Protein 8V7P (pdb70)

InterPro domains:
  IPR000983 General secretion pathway protein G-type pilin [PR00813] (6-31)
  IPR000983 General secretion pathway protein G-type pilin [PR00813] (42-60)
  IPR001082 Fimbrial protein pilin [PF00114] (35-151)
  IPR012902 Prokaryotic N-terminal methylation site [PF07963] (1-27)
  IPR012902 Prokaryotic N-terminal methylation site [PS00409] (5-25)
  IPR012902 Prokaryotic N-terminal methylation site [TIGR02532] (4-27)
  IPR045584 Pilin-like [SSF54523] (7-151)

Organism: Pseudomonas aeruginosa (NCBI:txid287)

Radius of gyration: 14.39 Å; Cα contacts (8 Å, |Δi|>4): 266; chains: 1; bounding box: 30×27×40 Å

B-factor: mean 14.43, std 9.08, range [6.0, 68.0]

Secondary structure (DSSP, 8-state):
----HHHHHHHHHHHHHTTHHHHHHHHHHT--EE--SS--TT-EE------TTBSSSGGGGSEEEE-SSS-EEEEEEB-TTS-TTTTT-EEEEEE-TTS-EEEEEES--TT--GGGS-TTS-B-

Structure (mmCIF, N/CA/C/O backbone):
data_8V7P
#
_entry.id   8V7P
#
_cell.length_a   22.453
_cell.length_b   54.853
_cell.length_c   37.772
_cell.angle_alpha   90.000
_cell.angle_beta   96.145
_cell.angle_gamma   90.000
#
_symmetry.space_group_name_H-M   'P 1 21 1'
#
loop_
_entity.id
_entity.type
_entity.pdbx_description
1 polymer 'Fimbrial protein'
2 non-polymer 'CACODYLIC ACID'
3 water water
#
loop_
_atom_site.group_PDB
_atom_site.id
_atom_site.type_symbol
_atom_site.label_atom_id
_atom_site.label_alt_id
_atom_site.label_comp_id
_atom_site.label_asym_id
_atom_site.label_entity_id
_atom_site.label_seq_id
_atom_site.pdbx_PDB_ins_code
_atom_site.Cartn_x
_atom_site.Cartn_y
_atom_site.Cartn_z
_atom_site.occupancy
_atom_site.B_iso_or_equiv
_atom_site.auth_seq_id
_atom_site.auth_comp_id
_atom_site.auth_asym_id
_atom_site.auth_atom_id
_atom_site.pdbx_PDB_model_num
ATOM 1 N N . ILE A 1 1 ? -2.649 -10.813 11.112 1.000 38.312 25 ILE A N 1
ATOM 2 C CA . ILE A 1 1 ? -3.323 -10.048 12.205 1.000 35.602 25 ILE A CA 1
A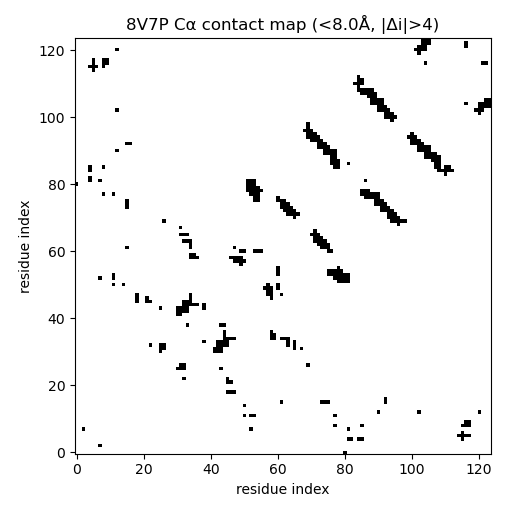TOM 3 C C . ILE A 1 1 ? -4.331 -9.091 11.573 1.000 32.911 25 ILE A C 1
ATOM 4 O O . ILE A 1 1 ? -4.056 -8.467 10.537 1.000 32.956 25 ILE A O 1
ATOM 9 N N . SER A 1 2 ? -5.492 -8.973 12.229 1.000 30.572 26 SER A N 1
ATOM 10 C CA . SER A 1 2 ? -6.587 -8.196 11.683 1.000 28.290 26 SER A CA 1
ATOM 11 C C . SER A 1 2 ? -7.008 -7.055 12.617 1.000 22.857 26 SER A C 1
ATOM 12 O O . SER A 1 2 ? -7.932 -6.320 12.297 1.000 24.891 26 SER A O 1
ATOM 15 N N . GLU A 1 3 ? -6.281 -6.828 13.718 1.000 18.228 27 GLU A N 1
ATOM 16 C CA . GLU A 1 3 ? -6.598 -5.745 14.634 1.000 13.860 27 GLU A CA 1
ATOM 17 C C . GLU A 1 3 ? -6.320 -4.398 13.976 1.000 9.886 27 GLU A C 1
ATOM 18 O O . GLU A 1 3 ? -5.398 -4.239 13.185 1.000 11.045 27 GLU A O 1
ATOM 24 N N . PHE A 1 4 ? -7.086 -3.395 14.381 1.000 8.109 28 PHE A N 1
ATOM 25 C CA . PHE A 1 4 ? -6.880 -2.038 13.899 1.000 7.156 28 PHE A CA 1
ATOM 26 C C . PHE A 1 4 ? -5.544 -1.489 14.404 1.000 7.416 28 PHE A C 1
ATOM 27 O O . PHE A 1 4 ? -5.086 -1.853 15.496 1.000 8.135 28 PHE A O 1
ATOM 35 N N . ALA A 1 5 ? -4.929 -0.588 13.631 1.000 6.920 29 ALA A N 1
ATOM 36 C CA . ALA A 1 5 ? -3.711 0.043 14.062 1.000 6.839 29 ALA A CA 1
ATOM 37 C C . ALA A 1 5 ? -3.887 0.714 15.420 1.000 7.683 29 ALA A C 1
ATOM 38 O O . ALA A 1 5 ? -2.998 0.617 16.279 1.000 7.790 29 ALA A O 1
ATOM 40 N N . ARG A 1 6 ? -4.970 1.477 15.612 1.000 7.890 30 ARG A N 1
ATOM 41 C CA . ARG A 1 6 ? -5.152 2.138 16.904 1.000 9.287 30 ARG A CA 1
ATOM 42 C C . ARG A 1 6 ? -5.247 1.124 18.050 1.000 9.603 30 ARG A C 1
ATOM 43 O O . ARG A 1 6 ? -4.723 1.390 19.145 1.000 9.771 30 ARG A O 1
ATOM 51 N N . THR A 1 7 ? -5.861 -0.045 17.795 1.000 8.720 31 THR A N 1
ATOM 52 C CA . THR A 1 7 ? -5.931 -1.069 18.830 1.000 9.696 31 THR A CA 1
ATOM 53 C C . THR A 1 7 ? -4.533 -1.602 19.132 1.000 8.677 31 THR A C 1
ATOM 54 O O . THR A 1 7 ? -4.185 -1.856 20.298 1.000 9.330 31 THR A O 1
ATOM 58 N N . GLN A 1 8 ? -3.700 -1.786 18.106 1.000 7.634 32 GLN A N 1
ATOM 59 C CA A GLN A 1 8 ? -2.332 -2.207 18.330 0.500 7.422 32 GLN A CA 1
ATOM 60 C CA B GLN A 1 8 ? -2.334 -2.213 18.333 0.500 7.623 32 GLN A CA 1
ATOM 61 C C . GLN A 1 8 ? -1.553 -1.199 19.160 1.000 7.319 32 GLN A C 1
ATOM 62 O O . GLN A 1 8 ? -0.881 -1.583 20.100 1.000 8.080 32 GLN A O 1
ATOM 73 N N . VAL A 1 9 ? -1.655 0.089 18.828 1.000 6.823 33 VAL A N 1
ATOM 74 C CA . VAL A 1 9 ? -0.927 1.084 19.601 1.000 6.780 33 VAL A CA 1
ATOM 75 C C . VAL A 1 9 ? -1.386 1.032 21.063 1.000 7.376 33 VAL A C 1
ATOM 76 O O . VAL A 1 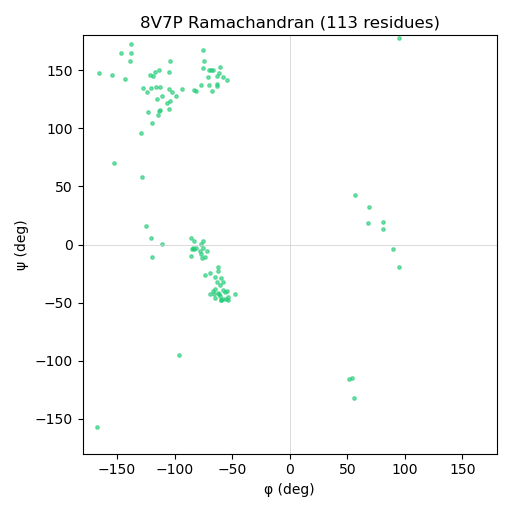9 ? -0.553 1.073 21.996 1.000 7.614 33 VAL A O 1
ATOM 80 N N . THR A 1 10 ? -2.702 1.021 21.297 1.000 7.658 34 THR A N 1
ATOM 81 C CA A THR A 1 10 ? -3.230 1.035 22.666 0.500 7.903 34 THR A CA 1
ATOM 82 C CA B THR A 1 10 ? -3.203 1.052 22.668 0.500 7.934 34 THR A CA 1
ATOM 83 C C . THR A 1 10 ? -2.794 -0.211 23.434 1.000 7.316 34 THR A C 1
ATOM 84 O O . THR A 1 10 ? -2.469 -0.110 24.640 1.000 8.254 34 THR A O 1
ATOM 91 N N . ARG A 1 11 ? -2.858 -1.394 22.791 1.000 7.075 35 ARG A N 1
ATOM 92 C CA . ARG A 1 11 ? -2.428 -2.604 23.456 1.000 7.800 35 ARG A CA 1
ATOM 93 C C . ARG A 1 11 ? -0.975 -2.448 23.880 1.000 6.958 35 ARG A C 1
ATOM 94 O O . ARG A 1 11 ? -0.589 -2.888 24.958 1.000 7.159 35 ARG A O 1
ATOM 102 N N . ALA A 1 12 ? -0.113 -1.963 22.971 1.000 6.732 36 ALA A N 1
ATOM 103 C CA . ALA A 1 12 ? 1.291 -1.788 23.295 1.000 6.315 36 ALA A CA 1
ATOM 104 C C . ALA A 1 12 ? 1.465 -0.830 24.477 1.000 6.700 36 ALA A C 1
ATOM 105 O O . ALA A 1 12 ? 2.261 -1.100 25.370 1.000 6.835 36 ALA A O 1
ATOM 107 N N . VAL A 1 13 ? 0.804 0.308 24.458 1.000 6.202 37 VAL A N 1
ATOM 108 C CA . VAL A 1 13 ? 0.827 1.210 25.606 1.000 6.718 37 VAL A CA 1
ATOM 109 C C . VAL A 1 13 ? 0.424 0.487 26.894 1.000 6.605 37 VAL A C 1
ATOM 110 O O . VAL A 1 13 ? 1.071 0.627 27.921 1.000 7.372 37 VAL A O 1
ATOM 114 N N . SER A 1 14 ? -0.632 -0.315 26.845 1.000 6.206 38 SER A N 1
ATOM 115 C CA . SER A 1 14 ? -1.072 -1.081 27.997 1.000 6.254 38 SER A CA 1
ATOM 116 C C . SER A 1 14 ? -0.021 -2.089 28.465 1.000 6.621 38 SER A C 1
ATOM 117 O O . SER A 1 14 ? 0.180 -2.275 29.671 1.000 7.502 38 SER A O 1
ATOM 120 N N . GLU A 1 15 ? 0.629 -2.768 27.523 1.000 6.518 39 GLU A N 1
ATOM 121 C CA . GLU A 1 15 ? 1.672 -3.728 27.877 1.000 7.041 39 GLU A CA 1
ATOM 122 C C . GLU A 1 15 ? 2.846 -3.087 28.598 1.000 6.829 39 GLU A C 1
ATOM 123 O O . GLU A 1 15 ? 3.374 -3.664 29.558 1.000 7.969 39 GLU A O 1
ATOM 129 N N . VAL A 1 16 ? 3.285 -1.913 28.127 1.000 6.746 40 VAL A N 1
ATOM 130 C CA . VAL A 1 16 ? 4.350 -1.219 28.838 1.000 6.645 40 VAL A CA 1
ATOM 131 C C . VAL A 1 16 ? 3.847 -0.706 30.180 1.000 6.970 40 VAL A C 1
ATOM 132 O O . VAL A 1 16 ? 4.525 -0.839 31.200 1.000 7.851 40 VAL A O 1
ATOM 136 N N . SER A 1 17 ? 2.638 -0.145 30.200 1.000 6.581 41 SER A N 1
ATOM 137 C CA . SER A 1 17 ? 2.056 0.475 31.380 1.000 7.241 41 SER A CA 1
ATOM 138 C C . SER A 1 17 ? 1.810 -0.538 32.504 1.000 6.988 41 SER A C 1
ATOM 139 O O . SER A 1 17 ? 1.858 -0.183 33.688 1.000 7.780 41 SER A O 1
ATOM 142 N N . ALA A 1 18 ? 1.585 -1.795 32.137 1.000 6.630 42 ALA A N 1
ATOM 143 C CA . ALA A 1 18 ? 1.379 -2.863 33.108 1.000 7.086 42 ALA A CA 1
ATOM 144 C C . ALA A 1 18 ? 2.604 -3.068 33.999 1.000 6.782 42 ALA A C 1
ATOM 145 O O . ALA A 1 18 ? 2.481 -3.723 35.044 1.000 8.423 42 ALA A O 1
ATOM 147 N N . LEU A 1 19 ? 3.774 -2.587 33.572 1.000 6.860 43 LEU A N 1
ATOM 148 C CA . LEU A 1 19 ? 5.030 -2.760 34.292 1.000 6.467 43 LEU A CA 1
ATOM 149 C C . LEU A 1 19 ? 5.228 -1.679 35.358 1.000 6.608 43 LEU A C 1
ATOM 150 O O . LEU A 1 19 ? 6.186 -1.787 36.122 1.000 7.515 43 LEU A O 1
ATOM 155 N N . LYS A 1 20 ? 4.413 -0.623 35.401 1.000 6.662 44 LYS A N 1
ATOM 156 C CA . LYS A 1 20 ? 4.565 0.409 36.415 1.000 8.004 44 LYS A CA 1
ATOM 157 C C . LYS A 1 20 ? 4.548 -0.164 37.829 1.000 8.430 44 LYS A C 1
ATOM 158 O O . LYS A 1 20 ? 5.336 0.285 38.657 1.000 9.012 44 LYS A O 1
ATOM 164 N N . THR A 1 21 ? 3.679 -1.136 38.099 1.000 8.430 45 THR A N 1
ATOM 165 C CA A THR A 1 21 ? 3.530 -1.791 39.390 0.500 8.264 45 THR A CA 1
ATOM 166 C CA B THR A 1 21 ? 3.600 -1.615 39.457 0.500 9.585 45 THR A CA 1
ATOM 167 C C . THR A 1 21 ? 4.897 -2.302 39.853 1.000 8.888 45 THR A C 1
ATOM 168 O O . THR A 1 21 ? 5.334 -2.106 40.986 1.000 9.586 45 THR A O 1
ATOM 175 N N . ALA A 1 22 ? 5.558 -3.044 38.949 1.000 9.089 46 ALA A N 1
ATOM 176 C CA . ALA A 1 22 ? 6.841 -3.627 39.283 1.000 9.428 46 ALA A CA 1
ATOM 177 C C . ALA A 1 22 ? 7.876 -2.537 39.492 1.000 9.450 46 ALA A C 1
ATOM 178 O O . ALA A 1 22 ? 8.730 -2.654 40.369 1.000 9.548 46 ALA A O 1
ATOM 180 N N . ALA A 1 23 ? 7.883 -1.511 38.638 1.000 9.054 47 ALA A N 1
ATOM 181 C CA . ALA A 1 23 ? 8.812 -0.410 38.822 1.000 9.132 47 ALA A CA 1
ATOM 182 C C . ALA A 1 23 ? 8.629 0.252 40.190 1.000 7.845 47 ALA A C 1
ATOM 183 O O . ALA A 1 23 ? 9.613 0.560 40.863 1.000 7.729 47 ALA A O 1
ATOM 185 N N . GLU A 1 24 ? 7.380 0.397 40.641 1.000 8.385 48 GLU A N 1
ATOM 186 C CA . GLU A 1 24 ? 7.101 0.983 41.954 1.000 8.304 48 GLU A CA 1
ATOM 187 C C . GLU A 1 24 ? 7.650 0.099 43.075 1.000 8.239 48 GLU A C 1
ATOM 188 O O . GLU A 1 24 ? 8.167 0.595 44.072 1.000 8.566 48 GLU A O 1
ATOM 194 N N . SER A 1 25 ? 7.557 -1.220 42.915 1.000 8.096 49 SER A N 1
ATOM 195 C CA . SER A 1 25 ? 8.100 -2.142 43.890 1.000 8.700 49 SER A CA 1
ATOM 196 C C . SER A 1 25 ? 9.623 -2.042 43.967 1.000 8.683 49 SER A C 1
ATOM 197 O O . SER A 1 25 ? 10.195 -2.008 45.060 1.000 8.775 49 SER A O 1
ATOM 200 N N . ALA A 1 26 ? 10.312 -2.010 42.811 1.000 8.313 50 ALA A N 1
ATOM 201 C CA . ALA A 1 26 ? 11.754 -1.785 42.777 1.000 7.883 50 ALA A CA 1
ATOM 202 C C . ALA A 1 26 ? 12.119 -0.501 43.543 1.000 7.542 50 ALA A C 1
ATOM 203 O O . ALA A 1 26 ? 13.105 -0.477 44.292 1.000 7.816 50 ALA A O 1
ATOM 205 N N . ILE A 1 27 ? 11.414 0.599 43.281 1.000 7.821 51 ILE A N 1
ATOM 206 C CA . ILE A 1 27 ? 11.698 1.870 43.914 1.000 8.646 51 ILE A CA 1
ATOM 207 C C . ILE A 1 27 ? 11.542 1.760 45.425 1.000 8.585 51 ILE A C 1
ATOM 208 O O . ILE A 1 27 ? 12.436 2.200 46.177 1.000 8.871 51 ILE A O 1
ATOM 213 N N . LEU A 1 28 ? 10.474 1.118 45.902 1.000 8.754 52 LEU A N 1
ATOM 214 C CA . LEU A 1 28 ? 10.326 0.926 47.343 1.000 8.949 52 LEU A CA 1
ATOM 215 C C . LEU A 1 28 ? 11.435 0.052 47.924 1.000 7.863 52 LEU A C 1
ATOM 216 O O . LEU A 1 28 ? 11.855 0.303 49.061 1.000 7.776 52 LEU A O 1
ATOM 221 N N . GLU A 1 29 ? 11.957 -0.909 47.156 1.000 7.096 53 GLU A N 1
ATOM 222 C CA . GLU A 1 29 ? 13.030 -1.774 47.615 1.000 6.791 53 GLU A CA 1
ATOM 223 C C . GLU A 1 29 ? 14.427 -1.148 47.452 1.000 7.630 53 GLU A C 1
ATOM 224 O O . GLU A 1 29 ? 15.418 -1.733 47.887 1.000 8.240 53 GLU A O 1
ATOM 230 N N . GLY A 1 30 ? 14.553 0.039 46.863 1.000 6.991 54 GLY A N 1
ATOM 231 C CA . GLY A 1 30 ? 15.869 0.647 46.688 1.000 7.676 54 GLY A CA 1
ATOM 232 C C . GLY A 1 30 ? 16.746 -0.079 45.675 1.000 7.888 54 GLY A C 1
ATOM 233 O O . GLY A 1 30 ? 17.978 -0.111 45.848 1.000 10.251 54 GLY A O 1
ATOM 234 N N . LYS A 1 31 ? 16.120 -0.659 44.646 1.000 7.891 55 LYS A N 1
ATOM 235 C CA . LYS A 1 31 ? 16.820 -1.434 43.631 1.000 8.363 55 LYS A CA 1
ATOM 236 C C . LYS A 1 31 ? 16.732 -0.701 42.295 1.000 8.540 55 LYS A C 1
ATOM 237 O O . LYS A 1 31 ? 15.731 -0.054 41.977 1.000 10.045 55 LYS A O 1
ATOM 243 N N . GLU A 1 32 ? 17.762 -0.895 41.466 1.000 8.168 56 GLU A N 1
ATOM 244 C CA A GLU A 1 32 ? 17.751 -0.398 40.104 0.400 8.344 56 GLU A CA 1
ATOM 245 C CA B GLU A 1 32 ? 17.744 -0.384 40.108 0.600 8.396 56 GLU A CA 1
ATOM 246 C C . GLU A 1 32 ? 16.750 -1.202 39.283 1.000 8.222 56 GLU A C 1
ATOM 247 O O . GLU A 1 32 ? 16.764 -2.415 39.292 1.000 9.652 56 GLU A O 1
ATOM 258 N N . ILE A 1 33 ? 15.932 -0.516 38.495 1.000 8.081 57 ILE A N 1
ATOM 259 C CA . ILE A 1 33 ? 14.944 -1.132 37.621 1.000 7.981 57 ILE A CA 1
ATOM 260 C C . ILE A 1 33 ? 15.635 -1.589 36.341 1.000 7.487 57 ILE A C 1
ATOM 261 O O . ILE A 1 33 ? 16.284 -0.759 35.700 1.000 7.976 57 ILE A O 1
ATOM 266 N N . VAL A 1 34 ? 15.385 -2.835 35.916 1.000 6.664 58 VAL A N 1
ATOM 267 C CA . VAL A 1 34 ? 15.899 -3.362 34.664 1.000 6.566 58 VAL A CA 1
ATOM 268 C C . VAL A 1 34 ? 14.796 -4.158 33.966 1.000 6.238 58 VAL A C 1
ATOM 269 O O . VAL A 1 34 ? 13.820 -4.587 34.585 1.000 6.483 58 VAL A O 1
ATOM 273 N N . SER A 1 35 ? 15.033 -4.433 32.673 1.000 6.004 59 SER A N 1
ATOM 274 C CA . SER A 1 35 ? 14.261 -5.439 31.950 1.000 6.069 59 SER A CA 1
ATOM 275 C C . SER A 1 35 ? 15.270 -6.362 31.270 1.000 6.863 59 SER A C 1
ATOM 276 O O . SER A 1 35 ? 15.860 -6.015 30.248 1.000 7.748 59 SER A O 1
ATOM 279 N N . SER A 1 36 ? 15.573 -7.497 31.937 1.000 7.190 60 SER A N 1
ATOM 280 C CA . SER A 1 36 ? 16.660 -8.363 31.516 1.000 8.531 60 SER A CA 1
ATOM 281 C C . SER A 1 36 ? 16.389 -9.776 31.996 1.000 8.518 60 SER A C 1
ATOM 282 O O . SER A 1 36 ? 15.897 -9.997 33.109 1.000 8.617 60 SER A O 1
ATOM 285 N N . ALA A 1 37 ? 16.818 -10.734 31.171 1.000 9.461 61 ALA A N 1
ATOM 286 C CA . ALA A 1 37 ? 16.883 -12.137 31.548 1.000 10.348 61 ALA A CA 1
ATOM 287 C C . ALA A 1 37 ? 18.062 -12.476 32.457 1.000 10.731 61 ALA A C 1
ATOM 288 O O . ALA A 1 37 ? 18.089 -13.591 33.028 1.000 12.036 61 ALA A O 1
ATOM 290 N N . THR A 1 38 ? 19.017 -11.531 32.600 1.000 10.283 62 THR A N 1
ATOM 291 C CA . THR A 1 38 ? 20.192 -11.724 33.436 1.000 11.010 62 THR A CA 1
ATOM 292 C C . THR A 1 38 ? 20.376 -10.560 34.412 1.000 11.545 62 THR A C 1
ATOM 293 O O . THR A 1 38 ? 21.450 -9.949 34.479 1.000 13.335 62 THR A O 1
ATOM 297 N N . PRO A 1 39 ? 19.405 -10.254 35.287 1.000 11.387 63 PRO A N 1
ATOM 298 C CA . PRO A 1 39 ? 19.573 -9.162 36.247 1.000 12.687 63 PRO A CA 1
ATOM 299 C C . PRO A 1 39 ? 20.722 -9.495 37.186 1.000 13.962 63 PRO A C 1
ATOM 300 O O . PRO A 1 39 ? 20.903 -10.634 37.628 1.000 15.888 63 PRO A O 1
ATOM 304 N N . LYS A 1 40 ? 21.523 -8.455 37.452 1.000 15.742 64 LYS A N 1
ATOM 305 C CA . LYS A 1 40 ? 22.779 -8.615 38.157 1.000 19.313 64 LYS A CA 1
ATOM 306 C C . LYS A 1 40 ? 22.569 -8.168 39.588 1.000 21.693 64 LYS A C 1
ATOM 307 O O . LYS A 1 40 ? 22.141 -7.034 39.787 1.000 22.468 64 LYS A O 1
ATOM 313 N N . ASP A 1 41 ? 23.006 -8.999 40.557 1.000 22.263 65 ASP A N 1
ATOM 314 C CA . ASP A 1 41 ? 23.053 -8.594 41.950 1.000 23.921 65 ASP A CA 1
ATOM 315 C C . ASP A 1 41 ? 21.688 -8.072 42.429 1.000 20.893 65 ASP A C 1
ATOM 316 O O . ASP A 1 41 ? 20.747 -8.845 42.579 1.000 24.095 65 ASP A O 1
ATOM 321 N N . THR A 1 42 ? 21.643 -6.768 42.771 1.000 18.997 66 THR A N 1
ATOM 322 C CA . THR A 1 42 ? 20.524 -6.047 43.345 1.000 22.426 66 THR A CA 1
ATOM 323 C C . THR A 1 42 ? 19.527 -5.512 42.322 1.000 19.140 66 THR A C 1
ATOM 324 O O . THR A 1 42 ? 18.532 -4.915 42.713 1.000 24.413 66 THR A O 1
ATOM 328 N N . GLN A 1 43 ? 19.779 -5.673 41.025 1.000 12.482 67 GLN A N 1
ATOM 329 C CA . GLN A 1 43 ? 18.835 -5.197 40.032 1.000 10.147 67 GLN A CA 1
ATOM 330 C C . GLN A 1 43 ? 17.494 -5.913 40.187 1.000 10.311 67 GLN A C 1
ATOM 331 O O . GLN A 1 43 ? 17.449 -7.100 40.526 1.000 13.153 67 GLN A O 1
ATOM 337 N N . TYR A 1 44 ? 16.423 -5.188 39.872 1.000 8.045 68 TYR A N 1
ATOM 338 C CA . TYR A 1 44 ? 15.082 -5.705 39.954 1.000 7.725 68 TYR A CA 1
ATOM 339 C C . TYR A 1 44 ? 14.509 -5.770 38.544 1.000 7.512 68 TYR A C 1
ATOM 340 O O . TYR A 1 44 ? 14.195 -4.725 37.956 1.000 7.801 68 TYR A O 1
ATOM 349 N N . ASP A 1 45 ? 14.291 -6.989 38.031 1.000 7.440 69 ASP A N 1
ATOM 350 C CA . ASP A 1 45 ? 13.662 -7.135 36.729 1.000 7.375 69 ASP A CA 1
ATOM 351 C C . ASP A 1 45 ? 12.154 -6.910 36.826 1.000 7.515 69 ASP A C 1
ATOM 352 O O . ASP A 1 45 ? 11.511 -7.361 37.767 1.000 7.870 69 ASP A O 1
ATOM 357 N N . ILE A 1 46 ? 11.602 -6.171 35.839 1.000 7.583 70 ILE A N 1
ATOM 358 C CA . ILE A 1 46 ? 10.199 -5.751 35.928 1.000 7.993 70 ILE A CA 1
ATOM 359 C C . ILE A 1 46 ? 9.169 -6.756 35.424 1.000 7.854 70 ILE A C 1
ATOM 360 O O . ILE A 1 46 ? 7.984 -6.436 35.397 1.000 9.061 70 ILE A O 1
ATOM 365 N N . GLY A 1 47 ? 9.597 -7.980 35.054 1.000 7.373 71 GLY A N 1
ATOM 366 C CA . GLY A 1 47 ? 8.645 -9.070 34.847 1.000 7.745 71 GLY A CA 1
ATOM 367 C C . GLY A 1 47 ? 7.935 -9.083 33.495 1.000 8.046 71 GLY A C 1
ATOM 368 O O . GLY A 1 47 ? 6.911 -9.750 33.333 1.000 9.436 71 GLY A O 1
ATOM 369 N N . PHE A 1 48 ? 8.499 -8.383 32.513 1.000 7.441 72 PHE A N 1
ATOM 370 C CA . PHE A 1 48 ? 7.896 -8.364 31.195 1.000 7.084 72 PHE A CA 1
ATOM 371 C C . PHE A 1 48 ? 8.068 -9.713 30.498 1.000 6.921 72 PHE A C 1
ATOM 372 O O . PHE A 1 48 ? 9.054 -10.438 30.705 1.000 6.842 72 PHE A O 1
ATOM 380 N N . THR A 1 49 ? 7.044 -10.094 29.724 1.000 7.985 73 THR A N 1
ATOM 381 C CA . THR A 1 49 ? 7.072 -11.358 28.994 1.000 9.319 73 THR A CA 1
ATOM 382 C C . THR A 1 49 ? 7.551 -11.107 27.562 1.000 10.261 73 THR A C 1
ATOM 383 O O . THR A 1 49 ? 8.760 -11.048 27.285 1.000 11.243 73 THR A O 1
ATOM 387 N N . GLU A 1 50 ? 6.627 -10.930 26.644 1.000 10.121 74 GLU A N 1
ATOM 388 C CA . GLU A 1 50 ? 6.953 -10.597 25.256 1.000 9.494 74 GLU A CA 1
ATOM 389 C C . GLU A 1 50 ? 5.653 -10.132 24.610 1.000 9.202 74 GLU A C 1
ATOM 390 O O . GLU A 1 50 ? 4.567 -10.635 24.930 1.000 10.544 74 GLU A O 1
ATOM 396 N N . SER A 1 51 ? 5.774 -9.206 23.660 1.000 8.588 75 SER A N 1
ATOM 397 C CA . SER A 1 51 ? 4.625 -8.710 22.903 1.000 8.786 75 SER A CA 1
ATOM 398 C C . SER A 1 51 ? 4.807 -9.062 21.431 1.000 8.842 75 SER A C 1
ATOM 399 O O . SER A 1 51 ? 5.903 -8.990 20.881 1.000 8.818 75 SER A O 1
ATOM 402 N N . THR A 1 52 ? 3.686 -9.285 20.767 1.000 9.107 76 THR A N 1
ATOM 403 C CA . THR A 1 52 ? 3.689 -9.503 19.316 1.000 9.911 76 THR A CA 1
ATOM 404 C C . THR A 1 52 ? 3.743 -8.178 18.552 1.000 8.685 76 THR A C 1
ATOM 405 O O . THR A 1 52 ? 3.798 -8.189 17.322 1.000 10.369 76 THR A O 1
ATOM 409 N N . LEU A 1 53 ? 3.723 -7.038 19.266 1.000 7.582 77 LEU A N 1
ATOM 410 C CA . LEU A 1 53 ? 3.611 -5.727 18.648 1.000 8.061 77 LEU A CA 1
ATOM 411 C C . LEU A 1 53 ? 4.872 -4.896 18.765 1.000 7.653 77 LEU A C 1
ATOM 412 O O . LEU A 1 53 ? 4.847 -3.746 18.292 1.000 8.162 77 LEU A O 1
ATOM 417 N N . LEU A 1 54 ? 5.926 -5.435 19.388 1.000 6.756 78 LEU A N 1
ATOM 418 C CA . LEU A 1 54 ? 7.111 -4.648 19.699 1.000 6.972 78 LEU A CA 1
ATOM 419 C C . LEU A 1 54 ? 8.307 -5.258 18.977 1.000 7.101 78 LEU A C 1
ATOM 420 O O . LEU A 1 54 ? 8.458 -6.466 18.867 1.000 7.652 78 LEU A O 1
ATOM 425 N N . ASP A 1 55 ? 9.210 -4.379 18.543 1.000 7.178 79 ASP A N 1
ATOM 426 C CA . ASP A 1 55 ? 10.511 -4.800 18.031 1.000 7.499 79 ASP A CA 1
ATOM 427 C C . ASP A 1 55 ? 11.368 -5.336 19.178 1.000 7.607 79 ASP A C 1
ATOM 428 O O . ASP A 1 55 ? 11.295 -4.834 20.291 1.000 7.347 79 ASP A O 1
ATOM 433 N N . GLY A 1 56 ? 12.246 -6.272 18.850 1.000 8.127 80 GLY A N 1
ATOM 434 C CA . GLY A 1 56 ? 13.137 -6.902 19.798 1.000 7.697 80 GLY A CA 1
ATOM 435 C C . GLY A 1 56 ? 12.557 -8.217 20.327 1.000 7.870 80 GLY A C 1
ATOM 436 O O . GLY A 1 56 ? 11.435 -8.584 20.016 1.000 8.209 80 GLY A O 1
ATOM 437 N N . SER A 1 57 ? 13.327 -8.904 21.166 1.000 8.061 81 SER A N 1
ATOM 438 C CA . SER A 1 57 ? 13.031 -10.226 21.689 1.000 8.910 81 SER A CA 1
ATOM 439 C C . SER A 1 57 ? 12.823 -10.185 23.202 1.000 8.148 81 SER A C 1
ATOM 440 O O . SER A 1 57 ? 13.681 -9.684 23.924 1.000 8.624 81 SER A O 1
ATOM 443 N N . GLY A 1 58 ? 11.696 -10.674 23.699 1.000 8.387 82 GLY A N 1
ATOM 444 C CA . GLY A 1 58 ? 11.472 -10.895 25.119 1.000 7.941 82 GLY A CA 1
ATOM 445 C C . GLY A 1 58 ? 11.683 -9.622 25.929 1.000 7.119 82 GLY A C 1
ATOM 446 O O . GLY A 1 58 ? 11.174 -8.559 25.578 1.000 7.492 82 GLY A O 1
ATOM 447 N N . LYS A 1 59 ? 12.450 -9.749 27.016 1.000 7.208 83 LYS A N 1
ATOM 448 C CA . LYS A 1 59 ? 12.655 -8.641 27.943 1.000 6.617 83 LYS A CA 1
ATOM 449 C C . LYS A 1 59 ? 13.349 -7.455 27.296 1.000 6.904 83 LYS A C 1
ATOM 450 O O . LYS A 1 59 ? 13.237 -6.367 27.794 1.000 6.801 83 LYS A O 1
ATOM 456 N N . SER A 1 60 ? 14.077 -7.683 26.218 1.000 6.799 84 SER A N 1
ATOM 457 C CA . SER A 1 60 ? 14.767 -6.619 25.523 1.000 8.504 84 SER A CA 1
ATOM 458 C C . SER A 1 60 ? 13.834 -5.748 24.682 1.000 8.331 84 SER A C 1
ATOM 459 O O . SER A 1 60 ? 14.257 -4.679 24.211 1.000 9.385 84 SER A O 1
ATOM 462 N N . GLN A 1 61 ? 12.531 -6.085 24.617 1.000 7.086 85 GLN A N 1
ATOM 463 C CA . GLN A 1 61 ? 11.545 -5.204 23.991 1.000 6.953 85 GLN A CA 1
ATOM 464 C C . GLN A 1 61 ? 11.286 -3.932 24.794 1.000 7.119 85 GLN A C 1
ATOM 465 O O . GLN A 1 61 ? 10.811 -2.947 24.225 1.000 8.397 85 GLN A O 1
ATOM 471 N N . ILE A 1 62 ? 11.543 -3.972 26.114 1.000 6.733 86 ILE A N 1
ATOM 472 C CA . ILE A 1 62 ? 11.400 -2.813 26.983 1.000 6.480 86 ILE A CA 1
ATOM 473 C C . ILE A 1 62 ? 12.785 -2.302 27.355 1.000 6.364 86 ILE A C 1
ATOM 474 O O . ILE A 1 62 ? 13.554 -3.014 27.978 1.000 7.195 86 ILE A O 1
ATOM 479 N N . GLN A 1 63 ? 13.044 -1.025 27.028 1.000 6.956 87 GLN A N 1
ATOM 480 C CA . GLN A 1 63 ? 14.305 -0.381 27.352 1.000 7.852 87 GLN A CA 1
ATOM 481 C C . GLN A 1 63 ? 14.035 0.526 28.534 1.000 8.009 87 GLN A C 1
ATOM 482 O O . GLN A 1 63 ? 13.162 1.404 28.504 1.000 8.832 87 GLN A O 1
ATOM 488 N N . VAL A 1 64 ? 14.800 0.294 29.581 1.000 8.572 88 VAL A N 1
ATOM 489 C CA . VAL A 1 64 ? 14.620 1.014 30.818 1.000 8.593 88 VAL A CA 1
ATOM 490 C C . VAL A 1 64 ? 15.710 2.065 31.020 1.000 9.711 88 VAL A C 1
ATOM 491 O O . VAL A 1 64 ? 16.904 1.734 30.920 1.000 12.704 88 VAL A O 1
ATOM 495 N N . THR A 1 65 ? 15.292 3.284 31.409 1.000 9.587 89 THR A N 1
ATOM 496 C CA . THR A 1 65 ? 16.200 4.309 31.889 1.000 11.212 89 THR A CA 1
ATOM 497 C C . THR A 1 65 ? 15.873 4.538 33.356 1.000 10.787 89 THR A C 1
ATOM 498 O O . THR A 1 65 ? 14.768 4.943 33.707 1.000 11.370 89 THR A O 1
ATOM 502 N N . ASP A 1 66 ? 16.818 4.207 34.229 1.000 11.402 90 ASP A N 1
ATOM 503 C CA . ASP A 1 66 ? 16.651 4.433 35.659 1.000 11.424 90 ASP A CA 1
ATOM 504 C C . ASP A 1 66 ? 17.767 5.372 36.101 1.000 13.810 90 ASP A C 1
ATOM 505 O O . ASP A 1 66 ? 18.907 4.956 36.236 1.000 16.313 90 ASP A O 1
ATOM 510 N N . ASN A 1 67 ? 17.403 6.640 36.329 1.000 15.682 91 ASN A N 1
ATOM 511 C CA . ASN A 1 67 ? 18.360 7.691 36.630 1.000 17.972 91 ASN A CA 1
ATOM 512 C C . ASN A 1 67 ? 18.701 7.702 38.118 1.000 17.324 91 ASN A C 1
ATOM 513 O O . ASN A 1 67 ? 19.506 8.528 38.532 1.000 19.051 91 ASN A O 1
ATOM 518 N N . LYS A 1 68 ? 18.048 6.820 38.905 1.000 16.812 92 LYS A N 1
ATOM 519 C CA . LYS 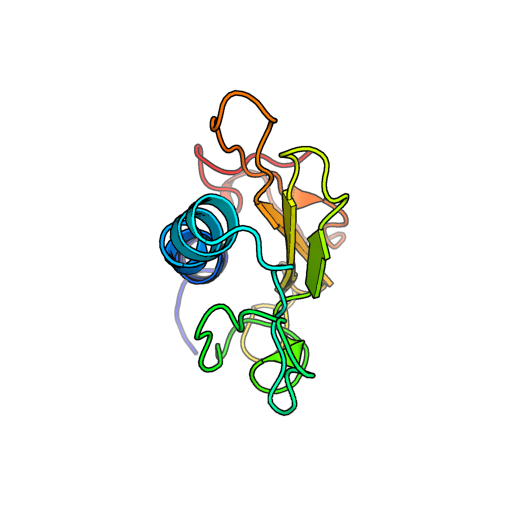A 1 68 ? 18.307 6.648 40.333 1.000 18.892 92 LYS A CA 1
ATOM 520 C C . LYS A 1 68 ? 17.876 7.872 41.149 1.000 18.313 92 LYS A C 1
ATOM 521 O O . LYS A 1 68 ? 18.228 8.028 42.316 1.000 21.437 92 LYS A O 1
ATOM 527 N N . ASP A 1 69 ? 17.016 8.702 40.566 1.000 15.519 93 ASP A N 1
ATOM 528 C CA . ASP A 1 69 ? 16.606 9.967 41.152 1.000 15.128 93 ASP A CA 1
ATOM 529 C C . ASP A 1 69 ? 15.083 10.027 41.263 1.000 13.226 93 ASP A C 1
ATOM 530 O O . ASP A 1 69 ? 14.502 11.095 41.486 1.000 15.391 93 ASP A O 1
ATOM 535 N N . GLY A 1 70 ? 14.414 8.874 41.139 1.000 12.782 94 GLY A N 1
ATOM 536 C CA . GLY A 1 70 ? 12.961 8.862 41.176 1.000 13.083 94 GLY A CA 1
ATOM 537 C C . GLY A 1 70 ? 12.299 9.025 39.809 1.000 12.113 94 GLY A C 1
ATOM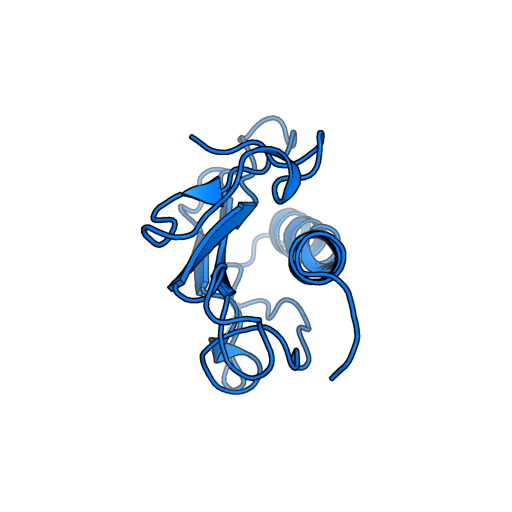 538 O O . GLY A 1 70 ? 11.089 8.820 39.679 1.000 13.125 94 GLY A O 1
ATOM 539 N N . THR A 1 71 ? 13.103 9.245 38.759 1.000 10.749 95 THR A N 1
ATOM 540 C CA . THR A 1 71 ? 12.552 9.258 37.419 1.000 10.888 95 THR A CA 1
ATOM 541 C C . THR A 1 71 ? 12.940 7.956 36.719 1.000 10.967 95 THR A C 1
ATOM 542 O O . THR A 1 71 ? 13.969 7.330 37.018 1.000 14.280 95 THR A O 1
ATOM 546 N N . VAL A 1 72 ? 12.038 7.529 35.833 1.000 9.478 96 VAL A N 1
ATOM 547 C CA . VAL A 1 72 ? 12.097 6.248 35.145 1.000 9.834 96 VAL A CA 1
ATOM 548 C C . VAL A 1 72 ? 11.574 6.523 33.749 1.000 8.866 96 VAL A C 1
ATOM 549 O O . VAL A 1 72 ? 10.579 7.213 33.626 1.000 8.583 96 VAL A O 1
ATOM 553 N N . GLU A 1 73 ? 12.169 5.871 32.747 1.000 7.231 97 GLU A N 1
ATOM 554 C CA . GLU A 1 73 ? 11.497 5.764 31.447 1.000 7.619 97 GLU A CA 1
ATOM 555 C C . GLU A 1 73 ? 11.463 4.293 31.057 1.000 6.989 97 GLU A C 1
ATOM 556 O O . GLU A 1 73 ? 12.480 3.595 31.167 1.000 8.143 97 GLU A O 1
ATOM 562 N N . LEU A 1 74 ? 10.289 3.866 30.599 1.000 6.349 98 LEU A N 1
ATOM 563 C CA . LEU A 1 74 ? 10.072 2.560 29.993 1.000 6.433 98 LEU A CA 1
ATOM 564 C C . LEU A 1 74 ? 9.754 2.802 28.526 1.000 6.784 98 LEU A C 1
ATOM 565 O O . LEU A 1 74 ? 8.756 3.440 28.212 1.000 7.462 98 LEU A O 1
ATOM 570 N N . VAL A 1 75 ? 10.612 2.326 27.630 1.000 7.064 99 VAL A N 1
ATOM 571 C CA . VAL A 1 75 ? 10.574 2.709 26.227 1.000 7.338 99 VAL A CA 1
ATOM 572 C C . VAL A 1 75 ? 10.458 1.472 25.354 1.000 7.469 99 VAL A C 1
ATOM 573 O O . VAL A 1 75 ? 11.214 0.525 25.543 1.000 8.491 99 VAL A O 1
ATOM 577 N N . ALA A 1 76 ? 9.522 1.465 24.406 1.000 7.374 100 ALA A N 1
ATOM 578 C CA . ALA A 1 76 ? 9.392 0.376 23.456 1.000 7.974 100 ALA A CA 1
ATOM 579 C C . ALA A 1 76 ? 9.097 0.913 22.064 1.000 7.634 100 ALA A C 1
ATOM 580 O O . ALA A 1 76 ? 8.600 2.029 21.928 1.000 8.731 100 ALA A O 1
ATOM 582 N N . THR A 1 77 ? 9.412 0.086 21.032 1.000 7.705 101 THR A N 1
ATOM 583 C CA . THR A 1 77 ? 9.200 0.509 19.660 1.000 8.371 101 THR A CA 1
ATOM 584 C C . THR A 1 77 ? 8.243 -0.475 19.017 1.000 7.896 101 THR A C 1
ATOM 585 O O . THR A 1 77 ? 8.399 -1.696 19.115 1.000 7.710 101 THR A O 1
ATOM 589 N N . LEU A 1 78 ? 7.265 0.082 18.302 1.000 7.337 102 LEU A N 1
ATOM 590 C CA . LEU A 1 78 ? 6.289 -0.733 17.595 1.000 7.571 102 LEU A CA 1
ATOM 591 C C . LEU A 1 78 ? 6.985 -1.474 16.459 1.000 7.784 102 LEU A C 1
ATOM 592 O O . LEU A 1 78 ? 7.742 -0.903 15.659 1.000 7.691 102 LEU A O 1
ATOM 597 N N . GLY A 1 79 ? 6.717 -2.779 16.367 1.000 8.058 103 GLY A N 1
ATOM 598 C CA . GLY A 1 79 ? 7.354 -3.631 15.374 1.000 8.572 103 GLY A CA 1
ATOM 599 C C . GLY A 1 79 ? 6.630 -4.972 15.297 1.000 9.610 103 GLY A C 1
ATOM 600 O O . GLY A 1 79 ? 5.446 -5.087 15.649 1.000 9.335 103 GLY A O 1
ATOM 601 N N . LYS A 1 80 ? 7.336 -6.008 14.812 1.000 10.542 104 LYS A N 1
ATOM 602 C CA . LYS A 1 80 ? 6.795 -7.350 14.665 1.000 11.834 104 LYS A CA 1
ATOM 603 C C . LYS A 1 80 ? 5.473 -7.312 13.901 1.000 12.366 104 LYS A C 1
ATOM 604 O O . LYS A 1 80 ? 5.468 -6.882 12.741 1.000 13.353 104 LYS A O 1
ATOM 610 N N . SER A 1 81 ? 4.361 -7.698 14.560 1.000 11.139 105 SER A N 1
ATOM 611 C CA . SER A 1 81 ? 3.057 -7.794 13.901 1.000 12.651 105 SER A CA 1
ATOM 612 C C . SER A 1 81 ? 2.363 -6.457 13.691 1.000 12.676 105 SER A C 1
ATOM 613 O O . SER A 1 81 ? 1.316 -6.424 13.061 1.000 14.824 105 SER A O 1
ATOM 616 N N . SER A 1 82 ? 2.920 -5.368 14.203 1.000 11.662 106 SER A N 1
ATOM 617 C CA . SER A 1 82 ? 2.361 -4.045 14.047 1.000 11.821 106 SER A CA 1
ATOM 618 C C . SER A 1 82 ? 2.224 -3.676 12.565 1.000 12.269 106 SER A C 1
ATOM 619 O O . SER A 1 82 ? 3.074 -4.024 11.732 1.000 13.069 106 SER A O 1
ATOM 622 N N . GLY A 1 83 ? 1.144 -2.942 12.237 1.000 11.421 107 GLY A N 1
ATOM 623 C CA . GLY A 1 83 ? 0.962 -2.442 10.887 1.000 11.092 107 GLY A CA 1
ATOM 624 C C . GLY A 1 83 ? 2.085 -1.517 10.439 1.000 11.696 107 GLY A C 1
ATOM 625 O O . GLY A 1 83 ? 2.722 -0.817 11.229 1.000 11.459 107 GLY A O 1
ATOM 626 N N . SER A 1 84 ? 2.311 -1.466 9.127 1.000 11.862 108 SER A N 1
ATOM 627 C CA . SER A 1 84 ? 3.391 -0.642 8.583 1.000 11.713 108 SER A CA 1
ATOM 628 C C . SER A 1 84 ? 3.208 0.838 8.944 1.000 11.027 108 SER A C 1
ATOM 629 O O . SER A 1 84 ? 4.178 1.571 9.052 1.000 12.666 108 SER A O 1
ATOM 632 N N . ALA A 1 85 ? 1.972 1.302 9.122 1.000 10.104 109 ALA A N 1
ATOM 633 C CA . ALA A 1 85 ? 1.739 2.724 9.372 1.000 9.663 109 ALA A CA 1
ATOM 634 C C . 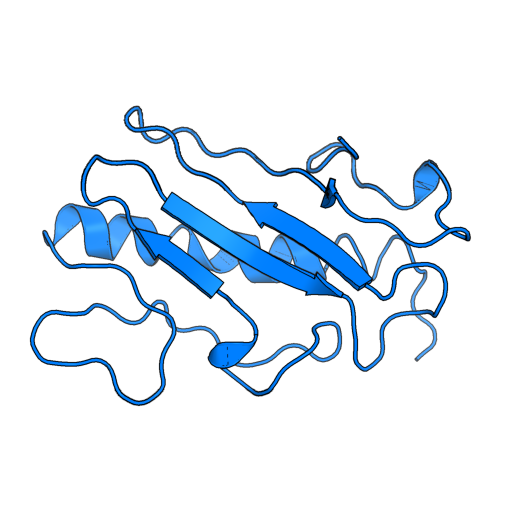ALA A 1 85 ? 2.075 3.147 10.809 1.000 9.530 109 ALA A C 1
ATOM 635 O O . ALA A 1 85 ? 2.061 4.337 11.115 1.000 11.086 109 ALA A O 1
ATOM 637 N N . ILE A 1 86 ? 2.370 2.182 11.689 1.000 8.639 110 ILE A N 1
ATOM 638 C CA . ILE A 1 86 ? 2.804 2.465 13.052 1.000 8.526 110 ILE A CA 1
ATOM 639 C C . ILE A 1 86 ? 4.186 1.914 13.380 1.000 8.139 110 ILE A C 1
ATOM 640 O O . ILE A 1 86 ? 4.782 2.347 14.378 1.000 8.804 110 ILE A O 1
ATOM 645 N N . LYS A 1 87 ? 4.756 1.079 12.522 1.000 8.605 111 LYS A N 1
ATOM 646 C CA . LYS A 1 87 ? 6.043 0.487 12.852 1.000 9.289 111 LYS A CA 1
ATOM 647 C C . LYS A 1 87 ? 7.126 1.554 12.970 1.000 9.119 111 LYS A C 1
ATOM 648 O O . LYS A 1 87 ? 7.240 2.456 12.143 1.000 11.083 111 LYS A O 1
ATOM 654 N N . GLY A 1 88 ? 7.953 1.413 14.003 1.000 8.651 112 GLY A N 1
ATOM 655 C CA . GLY A 1 88 ? 9.015 2.366 14.288 1.000 8.930 112 GLY A CA 1
ATOM 656 C C . GLY A 1 88 ? 8.636 3.438 15.295 1.000 8.392 112 GLY A C 1
ATOM 657 O O . GLY A 1 88 ? 9.525 4.064 15.892 1.000 9.861 112 GLY A O 1
ATOM 658 N N . ALA A 1 89 ? 7.344 3.648 15.507 1.000 8.373 113 ALA A N 1
ATOM 659 C CA . ALA A 1 89 ? 6.930 4.597 16.525 1.000 8.166 113 ALA A CA 1
ATOM 660 C C . ALA A 1 89 ? 7.396 4.135 17.905 1.000 7.430 113 ALA A C 1
ATOM 661 O O . ALA A 1 89 ? 7.401 2.950 18.230 1.000 8.130 113 ALA A O 1
ATOM 663 N N . VAL A 1 90 ? 7.753 5.127 18.736 1.000 6.455 114 VAL A N 1
ATOM 664 C CA . VAL A 1 90 ? 8.295 4.859 20.073 1.000 6.855 114 VAL A CA 1
ATOM 665 C C . VAL A 1 90 ? 7.313 5.284 21.146 1.000 6.993 114 VAL A C 1
ATOM 666 O O . VAL A 1 90 ? 6.833 6.401 21.126 1.000 7.427 114 VAL A O 1
ATOM 670 N N . ILE A 1 91 ? 7.029 4.350 22.059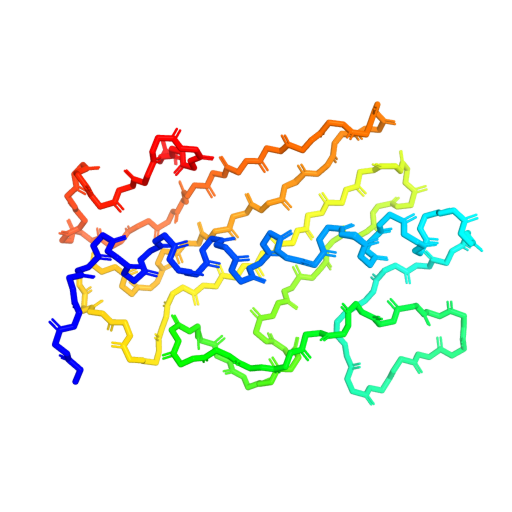 1.000 6.681 115 ILE A N 1
ATOM 671 C CA . ILE A 1 91 ? 6.201 4.599 23.233 1.000 7.054 115 ILE A CA 1
ATOM 672 C C . ILE A 1 91 ? 7.142 4.841 24.400 1.000 6.416 115 ILE A C 1
ATOM 673 O O . ILE A 1 91 ? 7.998 3.995 24.695 1.000 7.191 115 ILE A O 1
ATOM 678 N N . THR A 1 92 ? 6.937 5.956 25.100 1.000 6.265 116 THR A N 1
ATOM 679 C CA . THR A 1 92 ? 7.714 6.269 26.301 1.000 6.886 116 THR A CA 1
ATOM 680 C C . THR A 1 92 ? 6.746 6.475 27.468 1.000 6.857 116 THR A C 1
ATOM 681 O O . THR A 1 92 ? 5.961 7.400 27.427 1.000 6.490 116 THR A O 1
ATOM 685 N N . VAL A 1 93 ? 6.813 5.587 28.456 1.000 6.717 117 VAL A N 1
ATOM 686 C CA . VAL A 1 93 ? 6.051 5.696 29.692 1.000 7.260 117 VAL A CA 1
ATOM 687 C C . VAL A 1 93 ? 7.039 6.133 30.767 1.000 7.073 117 VAL A C 1
ATOM 688 O O . VAL A 1 93 ? 7.989 5.420 31.086 1.000 7.270 117 VAL A O 1
ATOM 692 N N . SER A 1 94 ? 6.825 7.325 31.331 1.000 7.111 118 SER A N 1
ATOM 693 C CA A SER A 1 94 ? 7.817 8.039 32.140 0.500 7.562 118 SER A CA 1
ATOM 694 C CA B SER A 1 94 ? 7.840 7.928 32.181 0.500 7.426 118 SER A CA 1
ATOM 695 C C . SER A 1 94 ? 7.245 8.332 33.525 1.000 7.521 118 SER A C 1
ATOM 696 O O . SER A 1 94 ? 6.080 8.720 33.624 1.000 7.583 118 SER A O 1
ATOM 701 N N . ARG A 1 95 ? 8.095 8.235 34.542 1.000 7.182 119 ARG A N 1
ATOM 702 C CA . ARG A 1 95 ? 7.722 8.601 35.897 1.000 7.321 119 ARG A CA 1
ATOM 703 C C . ARG A 1 95 ? 8.493 9.829 36.334 1.000 8.235 119 ARG A C 1
ATOM 704 O O . ARG A 1 95 ? 9.720 9.886 36.122 1.000 8.141 119 ARG A O 1
ATOM 712 N N . LYS A 1 96 ? 7.798 10.794 36.978 1.000 8.702 120 LYS A N 1
ATOM 713 C CA A LYS A 1 96 ? 8.466 11.899 37.658 0.700 9.654 120 LYS A CA 1
ATOM 714 C CA B LYS A 1 96 ? 8.404 11.917 37.673 0.300 9.144 120 LYS A CA 1
ATOM 715 C C . LYS A 1 96 ? 8.735 11.495 39.103 1.000 9.106 120 LYS A C 1
ATOM 716 O O . LYS A 1 96 ? 8.169 10.520 39.629 1.000 8.765 120 LYS A O 1
ATOM 727 N N . ASN A 1 97 ? 9.589 12.263 39.795 1.000 8.998 121 ASN A N 1
ATOM 728 C CA . ASN A 1 97 ? 9.986 11.828 41.125 1.000 10.214 121 ASN A CA 1
ATOM 729 C C . ASN A 1 97 ? 8.863 12.022 42.156 1.000 9.070 121 ASN A C 1
ATOM 730 O O . ASN A 1 97 ? 8.939 11.471 43.241 1.000 10.488 121 ASN A O 1
ATOM 735 N N . ASP A 1 98 ? 7.770 12.738 41.801 1.000 8.537 122 ASP A N 1
ATOM 736 C CA . ASP A 1 98 ? 6.546 12.740 42.601 1.000 8.712 122 ASP A CA 1
ATOM 737 C C . ASP A 1 98 ? 5.684 11.486 42.441 1.000 8.058 122 ASP A C 1
ATOM 738 O O . ASP A 1 98 ? 4.601 11.361 43.025 1.000 9.094 122 ASP A O 1
ATOM 743 N N . GLY A 1 99 ? 6.111 10.519 41.61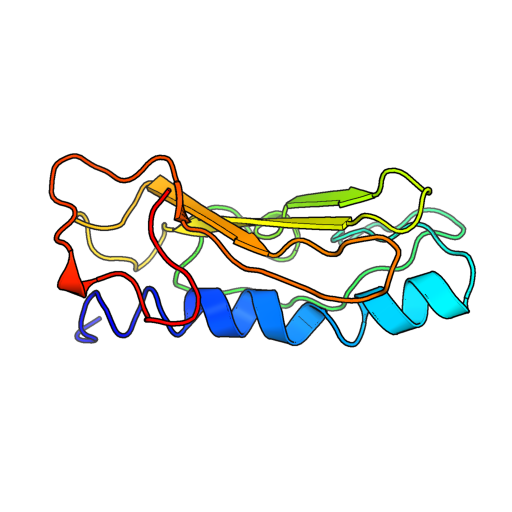8 1.000 7.475 123 GLY A N 1
ATOM 744 C CA . GLY A 1 99 ? 5.398 9.283 41.382 1.000 8.293 123 GLY A CA 1
ATOM 745 C C . GLY A 1 99 ? 4.248 9.379 40.385 1.000 7.865 123 GLY A C 1
ATOM 746 O O . GLY A 1 99 ? 3.446 8.436 40.291 1.000 9.016 123 GLY A O 1
ATOM 747 N N . VAL A 1 100 ? 4.155 10.478 39.623 1.000 7.435 124 VAL A N 1
ATOM 748 C CA . VAL A 1 100 ? 3.144 10.610 38.586 1.000 7.801 124 VAL A CA 1
ATOM 749 C C . VAL A 1 100 ? 3.771 10.150 37.279 1.000 7.792 124 VAL A C 1
ATOM 750 O O . VAL A 1 100 ? 4.910 10.529 36.945 1.000 8.519 124 VAL A O 1
ATOM 754 N N . TRP A 1 101 ? 3.037 9.330 36.542 1.000 7.554 125 TRP A N 1
ATOM 755 C CA . TRP A 1 101 ? 3.470 8.811 35.267 1.000 7.818 125 TRP A CA 1
ATOM 756 C C . TRP A 1 101 ? 2.756 9.534 34.113 1.000 7.773 125 TRP A C 1
ATOM 757 O O . TRP A 1 101 ? 1.611 10.006 34.233 1.000 9.751 125 TRP A O 1
ATOM 768 N N . ASN A 1 102 ? 3.409 9.459 32.937 1.000 7.889 126 ASN A N 1
ATOM 769 C CA . ASN A 1 102 ? 2.848 9.971 31.703 1.000 8.836 126 ASN A CA 1
ATOM 770 C C . ASN A 1 102 ? 3.309 9.102 30.540 1.000 8.119 126 ASN A C 1
ATOM 771 O O . ASN A 1 102 ? 4.208 8.309 30.693 1.000 9.792 126 ASN A O 1
ATOM 776 N N . CYS A 1 103 ? 2.652 9.239 29.403 1.000 7.649 127 CYS A N 1
ATOM 777 C CA A CYS A 1 103 ? 2.975 8.463 28.214 0.800 7.743 127 CYS A CA 1
ATOM 778 C CA B C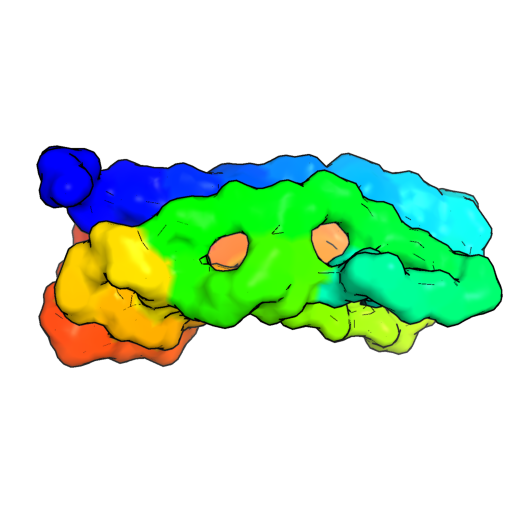YS A 1 103 ? 2.931 8.460 28.212 0.200 7.996 127 CYS A CA 1
ATOM 779 C C . CYS A 1 103 ? 2.994 9.418 27.023 1.000 7.620 127 CYS A C 1
ATOM 780 O O . CYS A 1 103 ? 2.131 10.285 26.859 1.000 8.564 127 CYS A O 1
ATOM 785 N N . LYS A 1 104 ? 3.952 9.193 26.121 1.000 6.736 128 LYS A N 1
ATOM 786 C CA A LYS A 1 104 ? 3.979 9.890 24.841 0.600 7.323 128 LYS A CA 1
ATOM 787 C CA B LYS A 1 104 ? 3.948 9.881 24.837 0.400 7.355 128 LYS A CA 1
ATOM 788 C C . LYS A 1 104 ? 4.429 8.936 23.745 1.000 7.674 128 LYS A C 1
ATOM 789 O O . LYS A 1 104 ? 5.087 7.940 23.993 1.000 8.353 128 LYS A O 1
ATOM 800 N N . ILE A 1 105 ? 4.072 9.282 22.504 1.000 7.450 129 ILE A N 1
ATOM 801 C CA . ILE A 1 105 ? 4.519 8.594 21.311 1.000 7.903 129 ILE A CA 1
ATOM 802 C C . ILE A 1 105 ? 5.363 9.578 20.497 1.000 8.142 129 ILE A C 1
ATOM 803 O O . ILE A 1 105 ? 4.998 10.735 20.296 1.000 9.026 129 ILE A O 1
ATOM 808 N N . THR A 1 106 ? 6.500 9.094 20.007 1.000 7.726 130 THR A N 1
ATOM 809 C CA . THR A 1 106 ? 7.441 9.872 19.201 1.000 8.412 130 THR A CA 1
ATOM 810 C C . THR A 1 106 ? 7.929 9.009 18.041 1.000 8.375 130 THR A C 1
ATOM 811 O O . THR A 1 106 ? 7.647 7.822 17.950 1.000 8.278 130 THR A O 1
ATOM 815 N N . LYS A 1 107 ? 8.671 9.656 17.132 1.000 8.942 131 LYS A N 1
ATOM 816 C CA . LYS A 1 107 ? 9.366 9.004 16.031 1.000 10.926 131 LYS A CA 1
ATOM 817 C C . LYS A 1 107 ? 8.440 8.178 15.142 1.000 10.993 131 LYS A C 1
ATOM 818 O O . LYS A 1 107 ? 8.758 7.080 14.704 1.000 12.160 131 LYS A O 1
ATOM 824 N N . THR A 1 108 ? 7.262 8.736 14.843 1.000 10.795 132 THR A N 1
ATOM 825 C CA . THR A 1 108 ? 6.263 7.997 14.090 1.000 11.494 132 THR A CA 1
ATOM 826 C C . THR A 1 108 ? 6.641 7.930 12.608 1.000 12.124 132 THR A C 1
ATOM 827 O O . THR A 1 108 ? 7.315 8.820 12.080 1.000 14.424 132 THR A O 1
ATOM 831 N N . PRO A 1 109 ? 6.207 6.867 11.895 1.000 11.744 133 PRO A N 1
ATOM 832 C CA . PRO A 1 109 ? 6.492 6.767 10.453 1.000 12.209 133 PRO A CA 1
ATOM 833 C C . PRO A 1 109 ? 5.601 7.720 9.673 1.000 12.506 133 PRO A C 1
ATOM 834 O O . PRO A 1 109 ? 4.641 8.302 10.188 1.000 12.598 133 PRO A O 1
ATOM 838 N N . THR A 1 110 ? 5.962 7.906 8.395 1.000 12.888 134 THR A N 1
ATOM 839 C CA . THR A 1 110 ? 5.296 8.885 7.553 1.000 13.544 134 THR A CA 1
ATOM 840 C C . THR A 1 110 ? 3.791 8.608 7.502 1.000 13.175 134 THR A C 1
ATOM 841 O O . THR A 1 110 ? 2.991 9.552 7.510 1.000 13.068 134 THR A O 1
ATOM 845 N N . ALA A 1 111 ? 3.407 7.323 7.399 1.000 13.184 135 ALA A N 1
ATOM 846 C CA . ALA A 1 111 ? 2.016 6.944 7.252 1.000 13.493 135 ALA A CA 1
ATOM 847 C C . ALA A 1 111 ? 1.183 7.058 8.554 1.000 13.952 135 ALA A C 1
ATOM 848 O O . ALA A 1 111 ? -0.020 6.763 8.537 1.000 15.235 135 ALA A O 1
ATOM 850 N N . TRP A 1 112 ? 1.757 7.534 9.671 1.000 13.141 136 TRP A N 1
ATOM 851 C CA . TRP A 1 112 ? 0.991 7.744 10.901 1.000 12.037 136 TRP A CA 1
ATOM 852 C C . TRP A 1 112 ? -0.224 8.648 10.648 1.000 14.475 136 TRP A C 1
ATOM 853 O O . TRP A 1 112 ? -0.142 9.592 9.889 1.000 16.164 136 TRP A O 1
ATOM 864 N N . LYS A 1 113 ? -1.339 8.340 11.296 1.000 13.892 137 LYS A N 1
ATOM 865 C CA . LYS A 1 113 ? -2.546 9.146 11.276 1.000 14.337 137 LYS A CA 1
ATOM 866 C C . LYS A 1 113 ? -2.895 9.549 12.690 1.000 14.525 137 LYS A C 1
ATOM 867 O O . LYS A 1 113 ? -2.720 8.751 13.625 1.000 13.752 137 LYS A O 1
ATOM 873 N N . PRO A 1 114 ? -3.462 10.759 12.883 1.000 13.310 138 PRO A N 1
ATOM 874 C CA . PRO A 1 114 ? -3.788 11.256 14.220 1.000 14.513 138 PRO A CA 1
ATOM 875 C C . PRO A 1 114 ? -4.529 10.247 15.089 1.000 15.278 138 PRO A C 1
ATOM 876 O O . PRO A 1 114 ? -4.195 10.074 16.282 1.000 16.040 138 PRO A O 1
ATOM 880 N N . ASN A 1 115 ? -5.507 9.550 14.487 1.000 13.094 139 ASN A N 1
ATOM 881 C CA . ASN A 1 115 ? -6.415 8.710 15.267 1.000 15.065 139 ASN A CA 1
ATOM 882 C C . ASN A 1 115 ? -5.747 7.444 15.796 1.000 14.735 139 ASN A C 1
ATOM 883 O O . ASN A 1 115 ? -6.356 6.682 16.550 1.000 16.379 139 ASN A O 1
ATOM 888 N N . TYR A 1 116 ? -4.494 7.193 15.406 1.000 12.767 140 TYR A N 1
ATOM 889 C CA . TYR A 1 116 ? -3.792 6.036 15.933 1.000 12.645 140 TYR A CA 1
ATOM 890 C C . TYR A 1 116 ? -3.354 6.221 17.378 1.000 12.098 140 TYR A C 1
ATOM 891 O O . TYR A 1 116 ? -3.144 5.211 18.010 1.000 13.653 140 TYR A O 1
ATOM 900 N N . ALA A 1 117 ? -3.131 7.456 17.846 1.000 12.640 141 ALA A N 1
ATOM 901 C CA . ALA A 1 117 ? -2.667 7.685 19.209 1.000 13.888 141 ALA A CA 1
ATOM 902 C C . ALA A 1 117 ? -3.875 7.657 20.138 1.000 14.102 141 ALA A C 1
ATOM 903 O O . ALA A 1 117 ? -4.904 8.292 19.870 1.000 16.012 141 ALA A O 1
ATOM 905 N N . PRO A 1 118 ? -3.786 6.937 21.263 1.000 12.587 142 PRO A N 1
ATOM 906 C CA . PRO A 1 118 ? -4.844 7.009 22.262 1.000 12.177 142 PRO A CA 1
ATOM 907 C C . PRO A 1 118 ? -4.762 8.326 23.032 1.000 11.448 142 PRO A C 1
ATOM 908 O O . PRO A 1 118 ? -3.702 8.958 23.124 1.000 11.426 142 PRO A O 1
ATOM 912 N N . ALA A 1 119 ? -5.896 8.719 23.628 1.000 11.003 143 ALA A N 1
ATOM 913 C CA . ALA A 1 119 ? -5.944 9.956 24.399 1.000 11.529 143 ALA A CA 1
ATOM 914 C C . ALA A 1 119 ? -4.934 9.934 25.532 1.000 11.276 143 ALA A C 1
ATOM 915 O O . ALA A 1 119 ? -4.430 10.984 25.898 1.000 14.125 143 ALA A O 1
ATOM 917 N N . ASN A 1 120 ? -4.644 8.757 26.110 1.000 11.404 144 ASN A N 1
ATOM 918 C CA . ASN A 1 120 ? -3.732 8.621 27.236 1.000 13.145 144 ASN A CA 1
ATOM 919 C C . ASN A 1 120 ? -2.256 8.556 26.843 1.000 12.436 144 ASN A C 1
ATOM 920 O O . ASN A 1 120 ? -1.393 8.451 27.715 1.000 13.812 144 ASN A O 1
ATOM 925 N N . CYS A 1 121 ? -1.922 8.690 25.554 1.000 9.854 145 CYS A N 1
ATOM 926 C CA . CYS A 1 121 ? -0.539 8.615 25.124 1.000 9.768 145 CYS A CA 1
ATOM 927 C C . CYS A 1 121 ? -0.379 9.428 23.845 1.000 9.241 145 CYS A C 1
ATOM 928 O O . CYS A 1 121 ? -0.214 8.853 22.777 1.000 9.984 145 CYS A O 1
ATOM 931 N N . PRO A 1 122 ? -0.467 10.762 23.934 1.000 9.547 146 PRO A N 1
ATOM 932 C CA A PRO A 1 122 ? -0.442 11.549 22.714 0.700 9.979 146 PRO A CA 1
ATOM 933 C CA B PRO A 1 122 ? -0.417 11.614 22.752 0.300 9.606 146 PRO A CA 1
ATOM 934 C C . PRO A 1 122 ? 0.904 11.577 21.999 1.000 10.095 146 PRO A C 1
ATOM 935 O O . PRO A 1 122 ? 1.955 11.443 22.596 1.000 9.267 146 PRO A O 1
ATOM 942 N N . LYS A 1 123 ? 0.814 11.859 20.701 1.000 10.859 147 LYS A N 1
ATOM 943 C CA . LYS A 1 123 ? 1.981 12.075 19.873 1.000 11.623 147 LYS A CA 1
ATOM 944 C C . LYS A 1 123 ? 2.618 13.395 20.286 1.000 12.447 147 LYS A C 1
ATOM 945 O O . LYS A 1 123 ? 1.932 14.416 20.418 1.000 14.788 147 LYS A O 1
ATOM 951 N N . SER A 1 124 ? 3.962 13.374 20.377 1.000 13.617 148 SER A N 1
ATOM 952 C CA . SER A 1 124 ? 4.780 14.526 20.728 1.000 15.520 148 SER A CA 1
ATOM 953 C C . SER A 1 124 ? 5.795 14.772 19.602 1.000 15.634 148 SER A C 1
ATOM 954 O O . SER A 1 124 ? 6.420 13.763 19.227 1.000 15.098 148 SER A O 1
#

Nearest PDB structures (foldseek):
  8v7p-assembly1_A  TM=1.008E+00  e=1.786E-25  Pseudomonas aeruginosa
  6bbk-assembly1_A  TM=9.850E-01  e=6.328E-22  Pseudomonas aeruginosa
  8tva-assembly1_CX  TM=7.834E-01  e=6.666E-03  Acinetobacter higginsii
  6jqv-assembly1_A  TM=4.538E-01  e=7.513E-01  Arabidopsis thaliana
  3apd-assembly1_A  TM=4.068E-01  e=1.617E+00  Homo sapiens

Solvent-accessible surface area: 6688 Å² total; per-residue (Å²): 150,110,78,158,24,112,48,5,0,38,74,0,3,65,49,0,29,72,13,61,107,21,0,51,40,0,59,162,95,72,82,70,3,20,18,32,90,86,59,128,149,83,54,53,36,4,49,12,110,94,5,78,1,0,89,32,82,18,57,69,3,2,106,42,59,31,79,173,84,24,41,2,62,0,34,3,46,2,5,102,50,6,31,94,20,0,91,36,0,19,0,7,0,15,26,106,111,90,27,85,43,74,18,78,0,27,164,34,34,145,53,16,104,114,122,44,22,6,106,102,0,76,116,113

Sequence (124 aa):
ISEFARTQQVTTRAVSEVSALKTTAAESAILEGKEEIVSSATPKDTQYDIGFTESTLLDGSGKSQIQVTDNKDGTVELVATLGKSSGSAIKGAVITVSSRKKNDGVWNCCKKITKTPTAWKPNYAPANCPPKS

Foldseek 3Di:
DPDDLLVLVVVVVVLLVVLLVQVVVCVVVLAAEAQDPDDDDRHRHSDRADDQFFPDDGSVQWGWDGPSQQKIWTKGFTDHPRDPQFGGKMWIWMADNVGDIAIEIEDGDPSHDQSSADPRYYYD